Protein AF-A0A1C3TKR6-F1 (afdb_monomer)

Radius of gyration: 11.83 Å; Cα contacts (8 Å, |Δi|>4): 69; chains: 1; bounding box: 25×22×31 Å

pLDDT: mean 94.43, std 2.76, range [82.75, 97.75]

Sequence (56 aa):
MAAARAASLHRLSLETGSGAAFDAALALYRRCGFRNGSAFADYLPSAFNQFLHLAL

InterPro domains:
  IPR016181 Acyl-CoA N-acyltransferase [SSF55729] (2-44)

Secondary structure (DSSP, 8-state):
-HHHHHTT-SEEEEEEE-SGGGHHHHHHHHHTT-EEE---TTPPP-TTEEEEEEE-

Mean predicted aligned error: 2.75 Å

Organism: NCBI:txid1261556

Nearest PDB structures (foldseek):
  1yx0-assembly1_A  TM=7.953E-01  e=7.942E-03  Bacillus subtilis subsp. subtilis str. 168
  2r7h-assembly1_B  TM=7.932E-01  e=6.279E-02  Oleidesulfovibrio alaskensis G20
  4hnx-assembly1_B  TM=7.041E-01  e=1.281E-01  Saccharomyces cerevisiae S288C
  5bwa-assembly1_B  TM=6.513E-01  e=2.613E-01  Homo sapiens
  8ucg-assembly1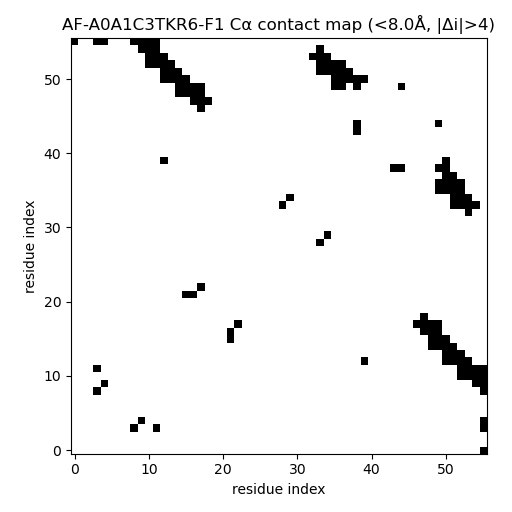_B  TM=3.290E-01  e=3.925E+00  Palaeococcus pacificus DY20341

Foldseek 3Di:
DVVCVVVVHFKDKDKDFDDDVCVVVVVVCVVVVWDWDDDDDPDDDDNTMTMTMDGD

Structure (mmCIF, N/CA/C/O backbone):
data_AF-A0A1C3TKR6-F1
#
_entry.id   AF-A0A1C3TKR6-F1
#
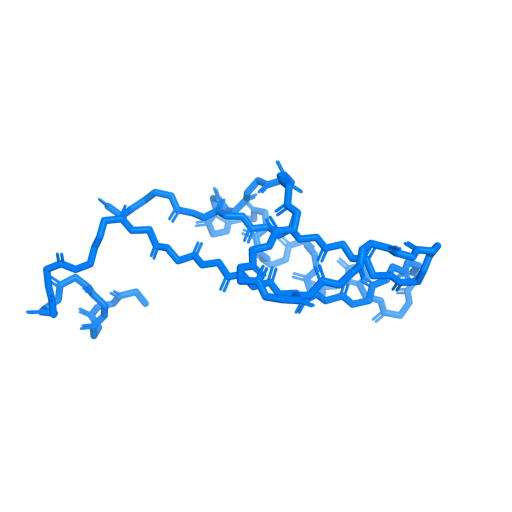loop_
_atom_site.group_PDB
_atom_site.id
_atom_site.type_symbol
_atom_site.label_atom_id
_atom_site.label_alt_id
_atom_site.label_comp_id
_atom_site.label_asym_id
_atom_site.label_entity_id
_atom_site.label_seq_id
_atom_site.pdbx_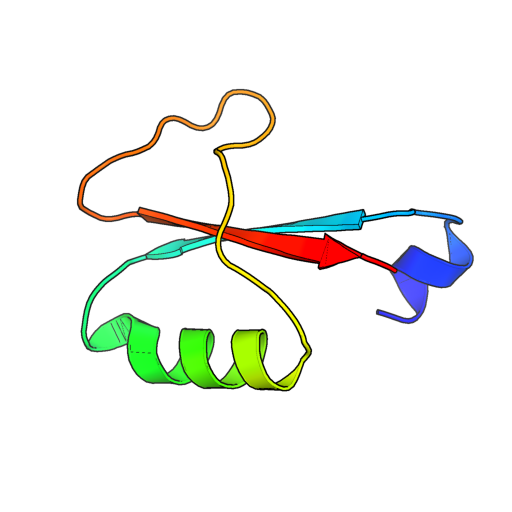PDB_ins_code
_atom_site.Cartn_x
_atom_site.Cartn_y
_atom_site.Cartn_z
_atom_site.occupancy
_atom_site.B_iso_or_equiv
_atom_site.auth_seq_id
_atom_site.auth_comp_id
_atom_site.auth_asym_id
_atom_site.auth_atom_id
_atom_site.pdbx_PDB_model_num
ATOM 1 N N . MET A 1 1 ? -4.581 0.927 11.547 1.00 82.75 1 MET A N 1
ATOM 2 C CA . MET A 1 1 ? -6.057 1.018 11.421 1.00 82.75 1 MET A CA 1
ATOM 3 C C . MET A 1 1 ? -6.712 1.828 12.540 1.00 82.75 1 MET A C 1
ATOM 5 O O . MET A 1 1 ? -7.623 2.580 12.230 1.00 82.75 1 MET A O 1
ATOM 9 N N . ALA A 1 2 ? -6.270 1.726 13.803 1.00 86.56 2 ALA A N 1
ATOM 10 C CA . ALA A 1 2 ? -6.894 2.426 14.938 1.00 86.56 2 ALA A CA 1
ATOM 11 C C . ALA A 1 2 ? -7.056 3.949 14.744 1.00 86.5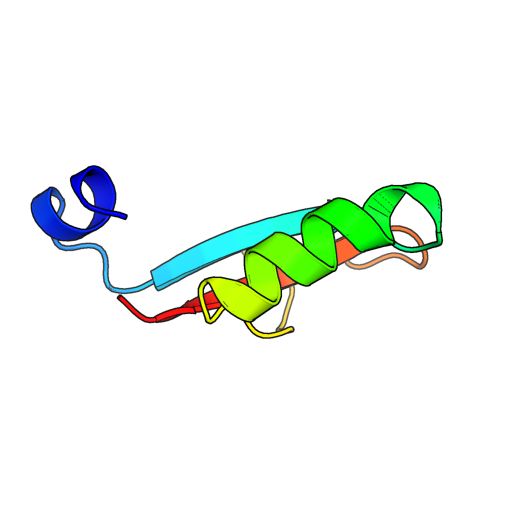6 2 ALA A C 1
ATOM 13 O O . ALA A 1 2 ? -8.160 4.456 14.898 1.00 86.56 2 ALA A O 1
ATOM 14 N N . ALA A 1 3 ? -6.004 4.657 14.317 1.00 93.81 3 ALA A N 1
ATOM 15 C CA . ALA A 1 3 ? -6.072 6.104 14.076 1.00 93.81 3 ALA A CA 1
ATOM 16 C C . ALA A 1 3 ? -7.118 6.493 13.012 1.00 93.81 3 ALA A C 1
ATOM 18 O O . ALA A 1 3 ? -7.866 7.445 13.190 1.00 93.81 3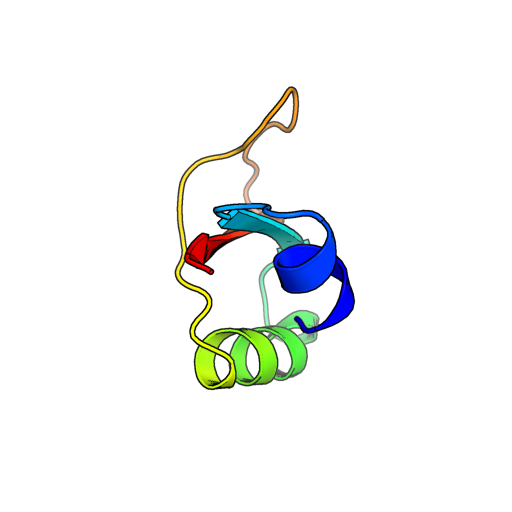 ALA A O 1
ATOM 19 N N . ALA A 1 4 ? -7.223 5.717 11.931 1.00 92.06 4 ALA A N 1
ATOM 20 C CA . ALA A 1 4 ? -8.187 5.973 10.865 1.00 92.06 4 ALA A CA 1
ATOM 21 C C . ALA A 1 4 ? -9.637 5.725 11.309 1.00 92.06 4 ALA A C 1
ATOM 23 O O . ALA A 1 4 ? -10.528 6.495 10.966 1.00 92.06 4 ALA A O 1
ATOM 24 N N . ARG A 1 5 ? -9.858 4.688 12.128 1.00 90.12 5 ARG A N 1
ATOM 25 C CA . ARG A 1 5 ? -11.160 4.432 12.761 1.00 90.12 5 ARG A CA 1
ATOM 26 C C . ARG A 1 5 ? -11.541 5.550 13.732 1.00 90.12 5 ARG A C 1
ATOM 28 O O . ARG A 1 5 ? -12.679 5.995 13.712 1.00 90.12 5 ARG A O 1
ATOM 35 N N . ALA A 1 6 ? -10.592 6.037 14.535 1.00 94.56 6 ALA A N 1
ATOM 36 C CA . ALA A 1 6 ? -10.817 7.168 15.438 1.00 94.56 6 ALA A CA 1
ATOM 37 C C . ALA A 1 6 ? -11.184 8.455 14.677 1.00 94.56 6 ALA A C 1
ATOM 39 O O . ALA A 1 6 ? -12.001 9.240 15.143 1.00 94.56 6 ALA A O 1
ATOM 40 N N . ALA A 1 7 ? -10.638 8.630 13.472 1.00 95.00 7 ALA A N 1
ATOM 41 C CA . ALA A 1 7 ? -10.986 9.717 12.562 1.00 95.00 7 ALA A CA 1
ATOM 42 C C . ALA A 1 7 ? -12.284 9.476 11.756 1.00 95.00 7 ALA A C 1
ATOM 44 O O . ALA A 1 7 ? -12.573 10.243 10.843 1.00 95.00 7 ALA A O 1
ATOM 45 N N . SER A 1 8 ? -13.060 8.425 12.059 1.00 94.81 8 SER A N 1
ATOM 46 C CA . SER A 1 8 ? -14.287 8.045 11.334 1.00 94.81 8 SER A CA 1
ATOM 47 C C . SER A 1 8 ? -14.095 7.886 9.820 1.00 94.81 8 SER A C 1
ATOM 49 O O . SER A 1 8 ? -15.003 8.132 9.030 1.00 94.81 8 SER A O 1
ATOM 51 N N . LEU A 1 9 ? -12.902 7.463 9.394 1.00 95.31 9 LEU A N 1
ATOM 52 C CA . LEU A 1 9 ? -12.645 7.160 7.992 1.00 95.31 9 LEU A CA 1
ATOM 53 C C . LEU A 1 9 ? -13.290 5.824 7.625 1.00 95.31 9 LEU A C 1
ATOM 55 O O . LEU A 1 9 ? -13.162 4.842 8.351 1.00 95.31 9 LEU A O 1
ATOM 59 N N . HIS A 1 10 ? -13.913 5.776 6.451 1.00 94.62 10 HIS A N 1
ATOM 60 C CA . HIS A 1 10 ? -14.597 4.578 5.950 1.00 94.62 10 HIS A CA 1
ATOM 61 C C . HIS A 1 10 ? -13.713 3.698 5.056 1.00 94.62 10 HIS A C 1
ATOM 63 O O . HIS A 1 10 ? -14.055 2.555 4.754 1.00 94.62 10 HIS A O 1
ATOM 69 N N . ARG A 1 11 ? -12.574 4.225 4.592 1.00 95.62 11 ARG A N 1
ATOM 70 C CA . ARG A 1 11 ? -11.678 3.518 3.674 1.00 95.62 11 ARG A CA 1
ATOM 71 C C . ARG A 1 11 ? -10.238 3.981 3.831 1.00 95.62 11 AR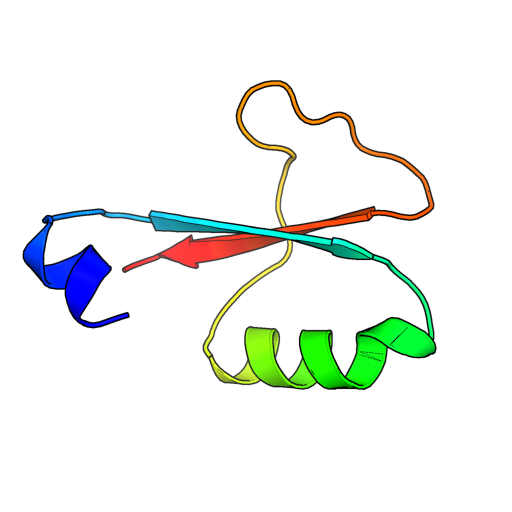G A C 1
ATOM 73 O O . ARG A 1 11 ? -9.976 5.178 3.903 1.00 95.62 11 ARG A O 1
ATOM 80 N N . LEU A 1 12 ? -9.313 3.028 3.803 1.00 96.38 12 LEU A N 1
ATOM 81 C CA . LEU A 1 12 ? -7.892 3.273 3.578 1.00 96.38 12 LEU A CA 1
ATOM 82 C C . LEU A 1 12 ? -7.528 2.852 2.166 1.00 96.38 12 LEU A C 1
ATOM 84 O O . LEU A 1 12 ? -7.889 1.760 1.737 1.00 96.38 12 LEU A O 1
ATOM 88 N N . SER A 1 13 ? -6.789 3.708 1.476 1.00 97.00 13 SER A N 1
ATOM 89 C CA . SER A 1 13 ? -6.230 3.435 0.157 1.00 97.00 13 SER A CA 1
ATOM 90 C C . SER A 1 13 ? -4.716 3.552 0.240 1.00 97.00 13 SER A C 1
ATOM 92 O O . SER A 1 13 ? -4.216 4.457 0.906 1.00 97.00 13 SER A O 1
ATOM 94 N N . LEU A 1 14 ? -3.994 2.654 -0.420 1.00 96.00 14 LEU A N 1
ATOM 95 C CA . LEU A 1 14 ? -2.549 2.754 -0.581 1.00 96.00 14 LEU A CA 1
ATOM 96 C C . LEU A 1 14 ? -2.155 2.431 -2.017 1.00 96.00 14 LEU A C 1
ATOM 98 O O . LEU A 1 14 ? -2.813 1.640 -2.694 1.00 96.00 14 LEU A O 1
ATOM 102 N N . GLU A 1 15 ? -1.085 3.070 -2.459 1.00 96.94 15 GLU A N 1
ATOM 103 C CA . GLU A 1 15 ? -0.379 2.760 -3.694 1.00 96.94 15 GLU A CA 1
ATOM 104 C C . GLU A 1 15 ? 0.926 2.056 -3.315 1.00 96.94 15 GLU A C 1
ATOM 106 O O . GLU A 1 15 ? 1.541 2.362 -2.290 1.00 96.94 15 GLU A O 1
ATOM 111 N N . THR A 1 16 ? 1.298 1.042 -4.084 1.00 95.81 16 THR A N 1
ATOM 112 C CA . THR A 1 16 ? 2.571 0.347 -3.921 1.00 95.81 16 THR A CA 1
ATOM 113 C C . THR A 1 16 ? 3.042 -0.190 -5.262 1.00 95.81 16 THR A C 1
ATOM 115 O O . THR A 1 16 ? 2.242 -0.364 -6.185 1.00 95.81 16 THR A O 1
ATOM 118 N N . GLY A 1 17 ? 4.331 -0.500 -5.356 1.00 93.62 17 GLY A N 1
ATOM 119 C CA . GLY A 1 17 ? 4.899 -1.067 -6.564 1.00 93.62 17 GLY A CA 1
ATOM 120 C C . GLY A 1 17 ? 4.409 -2.490 -6.859 1.00 93.62 17 GLY A C 1
ATOM 121 O O . GLY A 1 17 ? 3.825 -3.175 -6.012 1.00 93.62 17 GLY A O 1
ATOM 122 N N . SER A 1 18 ? 4.654 -2.955 -8.078 1.00 89.56 18 SER A N 1
ATOM 123 C CA . SER A 1 18 ? 4.417 -4.327 -8.528 1.00 89.56 18 SER A CA 1
ATOM 124 C C . SER A 1 18 ? 5.733 -5.098 -8.714 1.00 89.56 18 SER A C 1
ATOM 126 O O . SER A 1 18 ? 6.814 -4.519 -8.834 1.00 89.56 18 SER A O 1
ATOM 128 N N . GLY A 1 19 ? 5.648 -6.431 -8.721 1.00 90.38 19 GLY A N 1
ATOM 129 C CA . GLY A 1 19 ? 6.792 -7.328 -8.917 1.00 90.38 19 GLY A CA 1
ATOM 130 C C . GLY A 1 19 ? 7.430 -7.835 -7.621 1.00 90.38 19 GLY A C 1
ATOM 131 O O . GLY A 1 19 ? 7.041 -7.450 -6.519 1.00 90.38 19 GLY A O 1
ATOM 132 N N . ALA A 1 20 ? 8.436 -8.703 -7.770 1.00 92.62 20 ALA A N 1
ATOM 133 C CA . ALA A 1 20 ? 8.982 -9.530 -6.688 1.00 92.62 20 ALA A CA 1
ATOM 134 C C . ALA A 1 20 ? 9.472 -8.739 -5.462 1.00 92.62 20 ALA A C 1
ATOM 136 O O . ALA A 1 20 ? 9.343 -9.198 -4.329 1.00 92.62 20 ALA A O 1
ATOM 137 N N . ALA A 1 21 ? 9.988 -7.523 -5.666 1.00 93.56 21 ALA A N 1
ATOM 138 C CA . ALA A 1 21 ? 10.428 -6.652 -4.575 1.00 93.56 21 ALA A CA 1
ATOM 139 C C . ALA A 1 21 ? 9.279 -6.234 -3.633 1.00 93.56 21 ALA A C 1
ATOM 141 O O . ALA A 1 21 ? 9.517 -5.930 -2.466 1.00 93.56 21 ALA A O 1
ATOM 142 N N . PHE A 1 22 ? 8.036 -6.245 -4.122 1.00 93.69 22 PHE A N 1
ATOM 143 C CA . PHE A 1 22 ? 6.847 -5.822 -3.384 1.00 93.69 22 PHE A CA 1
ATOM 144 C C . PHE A 1 22 ? 5.999 -6.996 -2.878 1.00 93.69 22 PHE A C 1
ATOM 146 O O . PHE A 1 22 ? 5.055 -6.770 -2.122 1.00 93.69 22 PHE A O 1
ATOM 153 N N . ASP A 1 23 ? 6.339 -8.247 -3.209 1.00 93.75 23 ASP A N 1
ATOM 154 C CA . ASP A 1 23 ? 5.547 -9.425 -2.824 1.00 93.75 23 ASP A CA 1
ATOM 155 C C . ASP A 1 23 ? 5.366 -9.547 -1.306 1.00 93.75 23 ASP A C 1
ATOM 157 O O . ASP A 1 23 ? 4.266 -9.839 -0.830 1.00 93.75 23 ASP A O 1
ATOM 161 N N . ALA A 1 24 ? 6.410 -9.246 -0.528 1.00 95.75 24 ALA A N 1
ATOM 162 C CA . ALA A 1 24 ? 6.339 -9.264 0.932 1.00 95.75 24 ALA A CA 1
ATOM 163 C C . ALA A 1 24 ? 5.351 -8.216 1.479 1.00 95.75 24 ALA A C 1
ATOM 165 O O . ALA A 1 24 ? 4.532 -8.517 2.353 1.00 95.75 24 ALA A O 1
ATOM 166 N N . ALA A 1 25 ? 5.386 -6.996 0.935 1.00 95.50 25 ALA A N 1
ATOM 167 C CA . ALA A 1 25 ? 4.464 -5.929 1.315 1.00 95.50 25 ALA A CA 1
ATOM 168 C C . ALA A 1 25 ? 3.024 -6.272 0.901 1.00 95.50 25 ALA A C 1
ATOM 170 O O . ALA A 1 25 ? 2.097 -6.142 1.700 1.00 95.50 25 ALA A O 1
ATOM 171 N N . LEU A 1 26 ? 2.833 -6.808 -0.307 1.00 95.06 26 LEU A N 1
ATOM 172 C CA . LEU A 1 26 ? 1.526 -7.234 -0.807 1.00 95.06 26 LEU A CA 1
ATOM 173 C C . LEU A 1 26 ? 0.922 -8.354 0.028 1.00 95.06 26 LEU A C 1
ATOM 175 O O . LEU A 1 26 ? -0.270 -8.310 0.335 1.00 95.06 26 LEU A O 1
ATOM 179 N N . ALA A 1 27 ? 1.726 -9.339 0.425 1.00 95.94 27 ALA A N 1
ATOM 180 C CA . ALA A 1 27 ? 1.288 -10.398 1.321 1.00 95.94 27 ALA A CA 1
ATOM 181 C C . ALA A 1 27 ? 0.816 -9.822 2.664 1.00 95.94 27 ALA A C 1
ATOM 183 O O . ALA A 1 27 ? -0.247 -10.201 3.160 1.00 95.94 27 ALA A O 1
ATOM 184 N N . LEU A 1 28 ? 1.553 -8.859 3.229 1.00 96.44 28 LEU A N 1
ATOM 185 C CA . LEU A 1 28 ? 1.150 -8.167 4.451 1.00 96.44 28 LEU A CA 1
ATOM 186 C C . LEU A 1 28 ? -0.172 -7.406 4.269 1.00 96.44 28 LEU A C 1
ATOM 188 O O . LEU A 1 28 ? -1.085 -7.579 5.076 1.00 96.44 28 LEU A O 1
ATOM 192 N N . TYR A 1 29 ? -0.311 -6.602 3.213 1.00 96.44 29 TYR A N 1
ATOM 193 C CA . TYR A 1 29 ? -1.527 -5.821 2.967 1.00 96.44 29 TYR A CA 1
ATOM 194 C C . TYR A 1 29 ? -2.746 -6.721 2.765 1.00 96.44 29 TYR A C 1
ATOM 196 O O . TYR A 1 29 ? -3.787 -6.499 3.386 1.00 96.44 29 TYR A O 1
ATOM 204 N N . ARG A 1 30 ? -2.607 -7.786 1.972 1.00 95.38 30 ARG A N 1
ATOM 205 C CA . ARG A 1 30 ? -3.674 -8.770 1.743 1.00 95.38 30 ARG A CA 1
ATOM 206 C C . ARG A 1 30 ? -4.090 -9.467 3.037 1.00 95.38 30 ARG A C 1
ATOM 208 O O . ARG A 1 30 ? -5.283 -9.606 3.287 1.00 95.38 30 ARG A O 1
ATOM 215 N N . ARG A 1 31 ? -3.136 -9.828 3.908 1.00 96.94 31 ARG A N 1
ATOM 216 C CA . ARG A 1 31 ? -3.432 -10.376 5.250 1.00 96.94 31 ARG A CA 1
ATOM 217 C C . ARG A 1 31 ? -4.181 -9.384 6.139 1.00 96.94 31 ARG A C 1
ATOM 219 O O . ARG A 1 31 ? -5.021 -9.797 6.928 1.00 96.94 31 ARG A O 1
ATOM 226 N N . CYS A 1 32 ? -3.913 -8.090 5.990 1.00 95.69 32 CYS A N 1
ATOM 227 C CA . CYS A 1 32 ? -4.652 -7.021 6.665 1.00 95.69 32 CYS A CA 1
ATOM 228 C C . CYS A 1 32 ? -6.028 -6.723 6.032 1.00 95.69 32 CYS A C 1
ATOM 230 O O . CYS A 1 32 ? -6.727 -5.837 6.519 1.00 95.69 32 CYS A O 1
ATOM 232 N N . GLY A 1 33 ? -6.421 -7.429 4.965 1.00 96.88 33 GLY A N 1
ATOM 233 C CA . GLY A 1 33 ? -7.723 -7.292 4.306 1.00 96.88 33 GLY A CA 1
ATOM 234 C C . GLY A 1 33 ? -7.761 -6.304 3.138 1.00 96.88 33 GLY A C 1
ATOM 235 O O . GLY A 1 33 ? -8.835 -6.079 2.579 1.00 96.88 33 GLY A O 1
ATOM 236 N N . PHE A 1 34 ? -6.624 -5.721 2.747 1.00 97.75 34 PHE A N 1
ATOM 237 C CA . PHE A 1 34 ? -6.558 -4.860 1.568 1.00 97.75 34 PHE A CA 1
ATOM 238 C C . PHE A 1 34 ? -6.799 -5.663 0.285 1.00 97.75 34 PHE A C 1
ATOM 240 O O . PHE A 1 34 ? -6.292 -6.775 0.118 1.00 97.75 34 PHE A O 1
ATOM 247 N N . ARG A 1 35 ? -7.545 -5.069 -0.646 1.00 97.50 35 ARG A N 1
ATOM 248 C CA . ARG A 1 35 ? -7.892 -5.652 -1.947 1.00 97.50 35 ARG A CA 1
ATOM 249 C C . ARG A 1 35 ? -7.505 -4.706 -3.068 1.00 97.50 35 ARG A C 1
ATOM 251 O O . ARG A 1 35 ? -7.626 -3.498 -2.898 1.00 97.50 35 ARG A O 1
ATOM 258 N N . ASN A 1 36 ? -7.076 -5.246 -4.205 1.00 96.56 36 ASN A N 1
ATOM 259 C CA . ASN A 1 36 ? -6.798 -4.441 -5.391 1.00 96.56 36 ASN A CA 1
ATOM 260 C C . ASN A 1 36 ? -8.038 -3.633 -5.813 1.00 96.56 36 ASN A C 1
ATOM 262 O O . ASN A 1 36 ? -9.162 -4.133 -5.746 1.00 96.56 36 ASN A O 1
ATOM 266 N N . GLY A 1 37 ? -7.824 -2.399 -6.260 1.00 95.50 37 GLY A N 1
ATOM 267 C CA . GLY A 1 37 ? -8.876 -1.549 -6.803 1.00 95.50 37 GLY A CA 1
ATOM 268 C C . GLY A 1 37 ? -8.337 -0.455 -7.711 1.00 95.50 37 GLY A C 1
ATOM 269 O O . GLY A 1 37 ? -7.202 -0.525 -8.182 1.00 95.50 37 GLY A O 1
ATOM 270 N N . SER A 1 38 ? -9.193 0.518 -8.011 1.00 95.19 38 SER A N 1
ATOM 271 C CA . SER A 1 38 ? -8.866 1.609 -8.922 1.00 95.19 3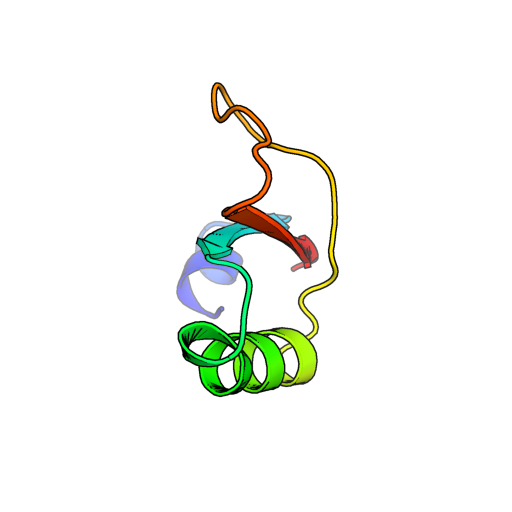8 SER A CA 1
ATOM 272 C C . SER A 1 38 ? -7.832 2.556 -8.318 1.00 95.19 38 SER A C 1
ATOM 274 O O . SER A 1 38 ? -7.668 2.646 -7.101 1.00 95.19 38 SER A O 1
ATOM 276 N N . ALA A 1 39 ? -7.189 3.344 -9.177 1.00 96.50 39 ALA A N 1
ATOM 277 C CA . ALA A 1 39 ? -6.479 4.519 -8.704 1.00 96.50 39 ALA A CA 1
ATOM 278 C C . ALA A 1 39 ? -7.411 5.431 -7.884 1.00 96.50 39 ALA A C 1
ATOM 280 O O . ALA A 1 39 ? -8.643 5.383 -8.005 1.00 96.50 39 ALA A O 1
ATOM 281 N N . PHE A 1 40 ? -6.816 6.235 -7.013 1.00 94.69 40 PHE A N 1
ATOM 282 C CA . PHE A 1 40 ? -7.523 7.177 -6.158 1.00 94.69 40 PHE A CA 1
ATOM 283 C C . PHE A 1 40 ? -6.851 8.545 -6.234 1.00 94.69 40 PHE A C 1
ATOM 285 O O . PHE A 1 40 ? -5.650 8.623 -6.487 1.00 94.69 40 PHE A O 1
ATOM 292 N N . ALA A 1 41 ? -7.624 9.606 -5.984 1.00 92.44 41 ALA A N 1
ATOM 293 C CA . ALA A 1 41 ? -7.188 10.985 -6.212 1.00 92.44 41 ALA A CA 1
ATOM 294 C C . ALA A 1 41 ? -6.620 11.145 -7.638 1.00 92.44 41 ALA A C 1
ATOM 296 O O . ALA A 1 41 ? -7.219 10.632 -8.582 1.00 92.44 41 ALA A O 1
ATOM 297 N N . ASP A 1 42 ? -5.471 11.802 -7.777 1.00 94.62 42 ASP A N 1
ATOM 298 C CA . ASP A 1 42 ? -4.842 12.104 -9.067 1.00 94.62 42 ASP A CA 1
ATOM 299 C C . ASP A 1 42 ? -3.743 11.099 -9.458 1.00 94.62 42 ASP A C 1
ATOM 301 O O . ASP A 1 42 ? -2.966 11.335 -10.384 1.00 94.62 42 ASP A O 1
ATOM 305 N N . TYR A 1 43 ? -3.642 9.969 -8.749 1.00 93.31 43 TYR A N 1
ATOM 306 C CA . TYR A 1 43 ? -2.675 8.931 -9.092 1.00 93.31 43 TYR A CA 1
ATOM 307 C C . TYR A 1 43 ? -3.059 8.245 -10.405 1.00 93.31 43 TYR A C 1
ATOM 309 O O . TYR A 1 43 ? -4.211 7.872 -10.617 1.00 93.31 43 TYR A O 1
ATOM 317 N N . LEU A 1 44 ? -2.071 8.018 -11.272 1.00 93.69 44 LEU A N 1
ATOM 318 C CA . LEU A 1 44 ? -2.269 7.334 -12.547 1.00 93.69 44 LEU A CA 1
ATOM 319 C C . LEU A 1 44 ? -1.793 5.875 -12.470 1.00 93.69 44 LEU A C 1
ATOM 321 O O . LEU A 1 44 ? -0.704 5.611 -11.945 1.00 93.69 44 LEU A O 1
ATOM 325 N N . PRO A 1 45 ? -2.579 4.915 -12.992 1.00 93.12 45 PRO A N 1
ATOM 326 C CA . PRO A 1 45 ? -2.132 3.538 -13.119 1.00 93.12 45 PRO A CA 1
ATOM 327 C C . PRO A 1 45 ? -1.019 3.421 -14.161 1.00 93.12 45 PRO A C 1
ATOM 329 O O . PRO A 1 45 ? -1.044 4.045 -15.219 1.00 93.12 45 PRO A O 1
ATOM 332 N N . SER A 1 46 ? -0.050 2.574 -13.855 1.00 93.31 46 SER A N 1
ATOM 333 C CA . SER A 1 46 ? 1.096 2.225 -14.681 1.00 93.31 46 SER A CA 1
ATOM 334 C C . SER A 1 46 ? 1.369 0.726 -14.547 1.00 93.31 46 SER A C 1
ATOM 336 O O . SER A 1 46 ? 0.771 0.044 -13.718 1.00 93.31 46 SER A O 1
ATOM 338 N N . ALA A 1 47 ? 2.313 0.201 -15.327 1.00 90.81 47 ALA A N 1
ATOM 339 C CA . ALA A 1 47 ? 2.730 -1.196 -15.193 1.00 90.81 47 ALA A CA 1
ATOM 340 C C . ALA A 1 47 ? 3.425 -1.494 -13.844 1.00 90.81 47 ALA A C 1
ATOM 342 O O . ALA A 1 47 ? 3.483 -2.650 -13.421 1.00 90.81 47 ALA A O 1
ATOM 343 N N . PHE A 1 48 ? 3.942 -0.463 -13.168 1.00 92.00 48 PHE A N 1
ATOM 344 C CA . PHE A 1 48 ? 4.788 -0.601 -11.984 1.00 92.00 48 PHE A CA 1
ATOM 345 C C . PHE A 1 48 ? 4.078 -0.331 -10.666 1.00 92.00 48 PHE A C 1
ATOM 347 O O . PHE A 1 48 ? 4.669 -0.616 -9.633 1.00 92.00 48 PHE A O 1
ATOM 354 N N . ASN A 1 49 ? 2.854 0.197 -10.671 1.00 93.81 49 ASN A N 1
ATOM 355 C CA . ASN A 1 49 ? 2.102 0.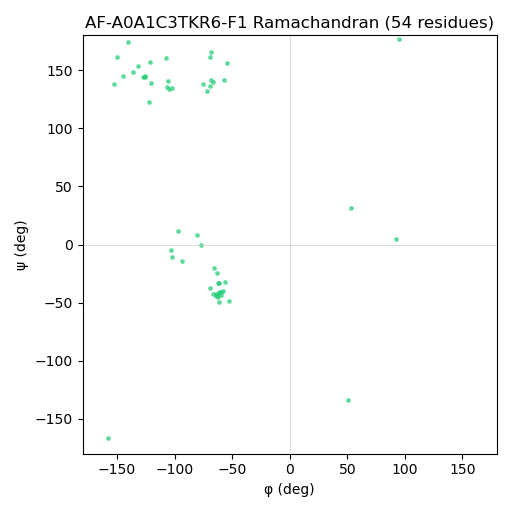476 -9.453 1.00 93.81 49 ASN A CA 1
ATOM 356 C C . ASN A 1 49 ? 0.771 -0.269 -9.424 1.00 93.81 49 ASN A C 1
ATOM 358 O O . ASN A 1 49 ? 0.197 -0.664 -10.436 1.00 93.81 49 ASN A O 1
ATOM 362 N N . GLN A 1 50 ? 0.277 -0.460 -8.214 1.00 95.50 50 GLN A N 1
ATOM 363 C CA . GLN A 1 50 ? -1.013 -1.057 -7.947 1.00 95.50 50 GLN A CA 1
ATOM 364 C C . GLN A 1 50 ? -1.635 -0.393 -6.731 1.00 95.50 50 GLN A C 1
ATOM 366 O O . GLN A 1 50 ? -0.964 -0.030 -5.763 1.00 95.50 50 GLN A O 1
ATOM 371 N N . PHE A 1 51 ? -2.952 -0.261 -6.790 1.00 97.50 51 PHE A N 1
ATOM 372 C CA . PHE A 1 51 ? -3.735 0.386 -5.756 1.00 97.50 51 PHE A CA 1
ATOM 373 C C . PHE A 1 51 ? -4.498 -0.667 -4.978 1.00 97.50 51 PHE A C 1
ATOM 375 O O . PHE A 1 51 ? -5.084 -1.587 -5.558 1.00 97.50 51 PHE A O 1
ATOM 382 N N . LEU A 1 52 ? -4.479 -0.537 -3.656 1.00 97.69 52 LEU A N 1
ATOM 383 C CA . LEU A 1 52 ? -5.227 -1.404 -2.769 1.00 97.69 52 LEU A CA 1
ATOM 384 C C 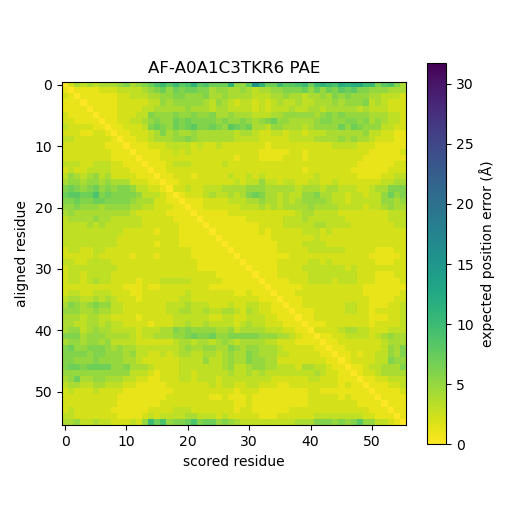. LEU A 1 52 ? -6.085 -0.584 -1.813 1.00 97.69 52 LEU A C 1
ATOM 386 O O . LEU A 1 52 ? -5.665 0.459 -1.311 1.00 97.69 52 LEU A O 1
ATOM 390 N N . HIS A 1 53 ? -7.270 -1.103 -1.512 1.00 97.75 53 HIS A N 1
ATOM 391 C CA . HIS A 1 53 ? -8.207 -0.499 -0.581 1.00 97.75 53 HIS A CA 1
ATOM 392 C C . HIS A 1 53 ? -8.625 -1.473 0.509 1.00 97.75 53 HIS A C 1
ATOM 394 O O . HIS A 1 53 ? -8.835 -2.662 0.266 1.00 97.75 53 HIS A O 1
ATOM 400 N N . LEU A 1 54 ? -8.806 -0.929 1.704 1.00 97.19 54 LEU A N 1
ATOM 401 C CA . LEU A 1 54 ? -9.410 -1.590 2.845 1.00 97.19 54 LEU A CA 1
ATOM 402 C C . LEU A 1 54 ? -10.609 -0.761 3.302 1.00 97.19 54 LEU A C 1
ATOM 404 O O . LEU A 1 54 ? -10.456 0.417 3.628 1.00 97.19 54 LEU A O 1
ATOM 408 N N . ALA A 1 55 ? -11.788 -1.377 3.341 1.00 95.31 55 ALA A N 1
ATOM 409 C CA . ALA A 1 55 ? -12.941 -0.807 4.029 1.00 95.31 55 ALA A CA 1
ATOM 410 C C . ALA A 1 55 ? -12.714 -0.903 5.546 1.00 95.31 55 ALA A C 1
ATOM 412 O O . ALA A 1 55 ? -12.287 -1.953 6.037 1.00 95.31 55 ALA A O 1
ATOM 413 N N . LEU A 1 56 ? -12.944 0.197 6.265 1.00 91.75 56 LEU A N 1
ATOM 414 C CA . LEU A 1 56 ? -12.784 0.272 7.718 1.00 91.75 56 LEU A CA 1
ATOM 415 C C . LEU A 1 56 ? -14.113 0.032 8.424 1.00 91.75 56 LEU A C 1
ATOM 417 O O . LEU A 1 56 ? -15.104 0.698 8.076 1.00 91.75 56 LEU A O 1
#

Solvent-accessible surface area (backbone atoms only — not comparable to full-atom values): 3414 Å² total; per-residue (Å²): 109,68,71,46,52,75,68,69,43,60,62,49,74,48,77,44,63,56,60,81,92,30,46,68,57,49,53,52,42,44,75,74,58,35,38,80,54,72,69,59,90,90,55,77,86,52,94,53,46,48,26,32,38,29,80,96